Protein AF-A0A261AYI9-F1 (afdb_monomer_lite)

Foldseek 3Di:
DPPPPPPPPVRVLVVLAPDAPVVLVVCCVVPVPCVVSSVVHDHDFPDWDFDDDPWTWTDTPNDTDTD

pLDDT: mean 78.68, std 11.07, range [40.41, 93.88]

Structure (mmCIF, N/CA/C/O backbone):
data_AF-A0A261AYI9-F1
#
_entry.id   AF-A0A261AYI9-F1
#
loop_
_atom_site.group_PDB
_atom_site.id
_atom_site.type_symbol
_atom_site.label_atom_id
_atom_site.label_alt_id
_atom_site.label_comp_id
_atom_site.label_asym_id
_atom_site.label_entity_id
_atom_site.label_seq_id
_atom_site.pdbx_PDB_ins_code
_atom_site.Cartn_x
_atom_site.Cartn_y
_atom_site.Cartn_z
_atom_site.occupancy
_atom_site.B_iso_or_equiv
_atom_site.auth_seq_id
_atom_site.auth_comp_id
_atom_site.auth_asym_id
_atom_site.auth_atom_id
_atom_site.pdbx_PDB_model_num
ATOM 1 N N . MET A 1 1 ? 16.016 -12.754 -30.325 1.00 40.41 1 MET A N 1
ATOM 2 C CA . MET A 1 1 ? 14.802 -12.825 -29.482 1.00 40.41 1 MET A CA 1
ATOM 3 C C . MET A 1 1 ? 14.407 -11.397 -29.139 1.00 40.41 1 MET A C 1
ATOM 5 O O . MET A 1 1 ? 15.162 -10.731 -28.443 1.00 40.41 1 MET A O 1
ATOM 9 N N . SER A 1 2 ? 13.324 -10.879 -29.729 1.00 52.41 2 SER A N 1
ATOM 10 C CA . SER A 1 2 ? 12.816 -9.534 -29.418 1.00 52.41 2 SER A CA 1
ATOM 11 C C . SER A 1 2 ? 12.500 -9.481 -27.926 1.00 52.41 2 SER A C 1
ATOM 13 O O . SER A 1 2 ? 11.718 -10.302 -27.449 1.00 52.41 2 SER A O 1
ATOM 15 N N . ARG A 1 3 ? 13.154 -8.581 -27.181 1.00 61.31 3 ARG A N 1
ATOM 16 C CA . ARG A 1 3 ? 12.841 -8.337 -25.771 1.00 61.31 3 ARG A CA 1
ATOM 17 C C . ARG A 1 3 ? 11.375 -7.921 -25.754 1.00 61.31 3 ARG A C 1
ATOM 19 O O . ARG A 1 3 ? 11.051 -6.856 -26.280 1.00 61.31 3 ARG A O 1
ATOM 26 N N . SER A 1 4 ? 10.500 -8.794 -25.255 1.00 61.47 4 SER A N 1
ATOM 27 C CA . SER A 1 4 ? 9.087 -8.492 -25.047 1.00 61.47 4 SER A CA 1
ATOM 28 C C . SER A 1 4 ? 9.028 -7.108 -24.423 1.00 61.47 4 SER A C 1
ATOM 30 O O . SER A 1 4 ? 9.649 -6.882 -23.381 1.00 61.47 4 SER A O 1
ATOM 32 N N . LYS A 1 5 ? 8.409 -6.146 -25.125 1.00 60.97 5 LYS A N 1
ATOM 33 C CA . LYS A 1 5 ? 8.244 -4.798 -24.580 1.00 60.97 5 LYS A CA 1
ATOM 34 C C . LYS A 1 5 ? 7.617 -5.010 -23.202 1.00 60.97 5 LYS A C 1
ATOM 36 O O . LYS A 1 5 ? 6.539 -5.611 -23.161 1.00 60.97 5 LYS A O 1
ATOM 41 N N . PRO A 1 6 ? 8.288 -4.626 -22.097 1.00 61.78 6 PRO A N 1
ATOM 42 C CA . PRO A 1 6 ? 7.649 -4.691 -20.793 1.00 61.78 6 PRO A CA 1
ATOM 43 C C . PRO A 1 6 ? 6.315 -3.969 -20.944 1.00 61.78 6 PRO A C 1
ATOM 45 O O . PRO A 1 6 ? 6.280 -2.967 -21.669 1.00 61.78 6 PRO A O 1
ATOM 48 N N . LEU A 1 7 ? 5.234 -4.532 -20.379 1.00 60.12 7 LEU A N 1
ATOM 49 C CA . LEU A 1 7 ? 3.894 -3.948 -20.480 1.00 60.12 7 LEU A CA 1
ATOM 50 C C . LEU A 1 7 ? 4.024 -2.431 -20.409 1.00 60.12 7 LEU A C 1
ATOM 52 O O . LEU A 1 7 ? 4.687 -1.915 -19.501 1.00 60.12 7 LEU A O 1
ATOM 56 N N . ALA A 1 8 ? 3.501 -1.744 -21.431 1.00 65.88 8 ALA A N 1
ATOM 57 C CA . ALA A 1 8 ? 3.657 -0.304 -21.535 1.00 65.88 8 ALA A CA 1
ATOM 58 C C . ALA A 1 8 ? 3.277 0.308 -20.185 1.00 65.88 8 ALA A C 1
ATOM 60 O O . ALA A 1 8 ? 2.305 -0.117 -19.568 1.00 65.88 8 ALA A O 1
ATOM 61 N N . TYR A 1 9 ? 4.056 1.279 -19.713 1.00 65.81 9 TYR A N 1
ATOM 62 C CA . TYR A 1 9 ? 3.915 1.873 -18.379 1.00 65.81 9 TYR A CA 1
ATOM 63 C C . TYR A 1 9 ? 2.458 2.235 -18.015 1.00 65.81 9 TYR A C 1
ATOM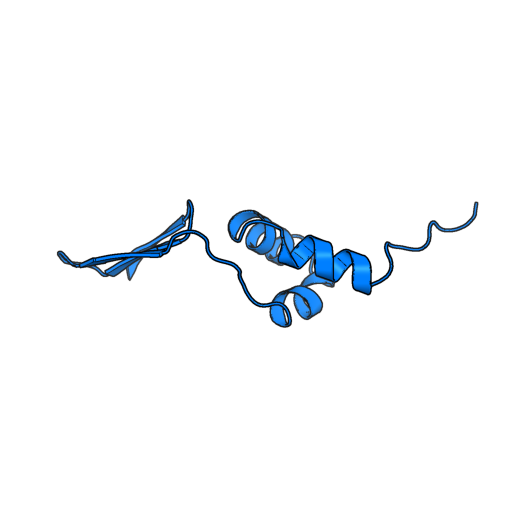 65 O O . TYR A 1 9 ? 2.052 2.099 -16.865 1.00 65.81 9 TYR A O 1
ATOM 73 N N . GLN A 1 10 ? 1.659 2.619 -19.017 1.00 71.75 10 GLN A N 1
ATOM 74 C CA . GLN A 1 10 ? 0.222 2.881 -18.890 1.00 71.75 10 GLN A CA 1
ATOM 75 C C . GLN A 1 10 ? -0.609 1.638 -18.530 1.00 71.75 10 GLN A C 1
ATOM 77 O O . GLN A 1 10 ? -1.475 1.707 -17.666 1.00 71.75 10 GLN A O 1
ATOM 82 N N . SER A 1 11 ? -0.325 0.488 -19.139 1.00 77.94 11 SER A N 1
ATOM 83 C CA . SER A 1 11 ? -0.998 -0.779 -18.839 1.00 77.94 11 SER A CA 1
ATOM 84 C C . SER A 1 11 ? -0.697 -1.251 -17.417 1.00 77.94 11 SER A C 1
ATOM 86 O O . SER A 1 11 ? -1.599 -1.701 -16.721 1.00 77.94 11 SER A O 1
ATOM 88 N N . SER A 1 12 ? 0.546 -1.093 -16.952 1.00 80.62 12 SER A N 1
ATOM 89 C CA . SER A 1 12 ? 0.923 -1.442 -15.576 1.00 80.62 12 SER A CA 1
ATOM 90 C C . SER A 1 12 ? 0.211 -0.571 -14.540 1.00 80.62 12 SER A C 1
ATOM 92 O O . SER A 1 12 ? -0.183 -1.084 -13.498 1.00 80.62 12 SER A O 1
ATOM 94 N N . LYS A 1 13 ? -0.007 0.718 -14.841 1.00 84.81 13 LYS A N 1
ATOM 95 C CA . LYS A 1 13 ? -0.788 1.618 -13.981 1.00 84.81 13 LYS A CA 1
ATOM 96 C C . LYS A 1 13 ? -2.237 1.176 -13.847 1.00 84.81 13 LYS A C 1
ATOM 98 O O . LYS A 1 13 ? -2.712 1.044 -12.728 1.00 84.81 13 LYS A O 1
ATOM 103 N N . ALA A 1 14 ? -2.899 0.909 -14.973 1.00 85.81 14 ALA A N 1
ATOM 104 C CA . ALA A 1 14 ? -4.281 0.441 -14.967 1.00 85.81 14 ALA A CA 1
ATOM 105 C C . ALA A 1 14 ? -4.417 -0.872 -14.184 1.00 85.81 14 ALA A C 1
ATOM 107 O O . ALA A 1 14 ? -5.317 -1.021 -13.370 1.00 85.81 14 ALA A O 1
ATOM 108 N N . VAL A 1 15 ? -3.482 -1.809 -14.369 1.00 86.62 15 VAL A N 1
ATOM 109 C CA . VAL A 1 15 ? -3.476 -3.064 -13.608 1.00 86.62 15 VAL A CA 1
ATOM 110 C C . VAL A 1 15 ? -3.314 -2.801 -12.109 1.00 86.62 15 VAL A C 1
ATOM 112 O O . VAL A 1 15 ? -4.105 -3.319 -11.331 1.00 86.62 15 VAL A O 1
ATOM 115 N N . LEU A 1 16 ? -2.335 -1.986 -11.697 1.00 87.88 16 LEU A N 1
ATOM 116 C CA . LEU A 1 16 ? -2.123 -1.629 -10.288 1.00 87.88 16 LEU A CA 1
ATOM 117 C C . LEU A 1 16 ? -3.339 -0.951 -9.660 1.00 87.88 16 LEU A C 1
ATOM 119 O O . LEU A 1 16 ? -3.648 -1.234 -8.511 1.00 87.88 16 LEU A O 1
ATOM 123 N N . GLU A 1 17 ? -4.046 -0.107 -10.403 1.00 87.19 17 GLU A N 1
ATOM 124 C CA . GLU A 1 17 ? -5.231 0.588 -9.908 1.00 87.19 17 GLU A CA 1
ATOM 125 C C . GLU A 1 17 ? -6.364 -0.375 -9.515 1.00 87.19 17 GLU A C 1
ATOM 127 O O . GLU A 1 17 ? -6.968 -0.192 -8.463 1.00 87.19 17 GLU A O 1
ATOM 132 N N . TYR A 1 18 ? -6.596 -1.438 -10.291 1.00 85.62 18 TYR A N 1
ATOM 133 C CA . TYR A 1 18 ? -7.663 -2.419 -10.032 1.00 85.62 18 TYR A CA 1
ATOM 134 C C . TYR A 1 18 ? -7.234 -3.620 -9.173 1.00 85.62 18 TYR A C 1
ATOM 136 O O . TYR A 1 18 ? -8.021 -4.540 -8.947 1.00 85.62 18 TYR A O 1
ATOM 144 N N . ILE A 1 19 ? -5.986 -3.658 -8.701 1.00 87.44 19 ILE A N 1
ATOM 145 C CA . ILE A 1 19 ? -5.531 -4.691 -7.767 1.00 87.44 19 ILE A CA 1
ATOM 146 C C . ILE A 1 19 ? -5.968 -4.317 -6.344 1.00 87.44 19 ILE A C 1
ATOM 148 O O . ILE A 1 19 ? -5.840 -3.166 -5.931 1.00 87.44 19 ILE A O 1
ATOM 152 N N . SER A 1 20 ? -6.421 -5.313 -5.572 1.00 86.12 20 SER A N 1
ATOM 153 C CA . SER A 1 20 ? -6.808 -5.122 -4.169 1.00 86.12 20 SER A CA 1
ATOM 154 C C . SER A 1 20 ? -5.686 -4.503 -3.334 1.00 86.12 20 SER A C 1
ATOM 156 O O . SER A 1 20 ? -4.497 -4.756 -3.570 1.00 86.12 20 SER A O 1
ATOM 158 N N . PHE A 1 21 ? -6.064 -3.728 -2.315 1.00 85.38 21 PHE A N 1
ATOM 159 C CA . PHE A 1 21 ? -5.125 -3.048 -1.423 1.00 85.38 21 PHE A CA 1
ATOM 160 C C . PHE A 1 21 ? -4.038 -3.995 -0.887 1.00 85.38 21 PHE A C 1
ATOM 162 O O . PHE A 1 21 ? -2.847 -3.691 -0.971 1.00 85.38 21 PHE A O 1
ATOM 169 N N . GLU A 1 22 ? -4.438 -5.186 -0.436 1.00 83.88 22 GLU A N 1
ATOM 170 C CA . GLU A 1 22 ? -3.542 -6.249 0.034 1.00 83.88 22 GLU A CA 1
ATOM 171 C C . GLU A 1 22 ? -2.442 -6.589 -0.976 1.00 83.88 22 GLU A C 1
ATOM 173 O O . GLU A 1 22 ? -1.245 -6.527 -0.680 1.00 83.88 22 GLU A O 1
ATOM 178 N N . LYS A 1 23 ? -2.848 -6.948 -2.196 1.00 87.75 23 LYS A N 1
ATOM 179 C CA . LYS A 1 23 ? -1.923 -7.391 -3.238 1.00 87.75 23 LYS A CA 1
ATOM 180 C C . LYS A 1 23 ? -0.989 -6.256 -3.644 1.00 87.75 23 LYS A C 1
ATOM 182 O O . LYS A 1 23 ? 0.193 -6.503 -3.879 1.00 87.75 23 LYS A O 1
ATOM 187 N N . ARG A 1 24 ? -1.474 -5.009 -3.652 1.00 89.62 24 ARG A N 1
ATOM 188 C CA . ARG A 1 24 ? -0.630 -3.827 -3.885 1.00 89.62 24 ARG A CA 1
ATOM 189 C C . ARG A 1 24 ? 0.413 -3.644 -2.785 1.00 89.62 24 ARG A C 1
ATOM 191 O O . ARG A 1 24 ? 1.583 -3.445 -3.108 1.00 89.62 24 ARG A O 1
ATOM 198 N N . LYS A 1 25 ? 0.052 -3.793 -1.504 1.00 89.25 25 LYS A N 1
ATOM 199 C CA . LYS A 1 25 ? 1.020 -3.736 -0.389 1.00 89.25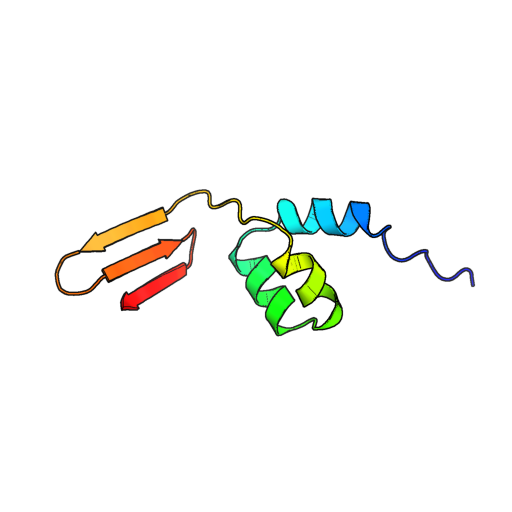 25 LYS A CA 1
ATOM 200 C C . LYS A 1 25 ? 2.053 -4.856 -0.458 1.00 89.25 25 LYS A C 1
ATOM 202 O O . LYS A 1 25 ? 3.240 -4.602 -0.248 1.00 89.25 25 LYS A O 1
ATOM 207 N N . HIS A 1 26 ? 1.636 -6.061 -0.834 1.00 89.44 26 HIS A N 1
ATOM 208 C CA . HIS A 1 26 ? 2.553 -7.176 -1.047 1.00 89.44 26 HIS A CA 1
ATOM 209 C C . HIS A 1 26 ? 3.542 -6.896 -2.191 1.00 89.44 26 HIS A C 1
ATOM 211 O O . HIS A 1 26 ? 4.754 -7.072 -2.035 1.00 89.44 26 HIS A O 1
ATOM 217 N N . PHE A 1 27 ? 3.056 -6.376 -3.322 1.00 89.12 27 PHE A N 1
ATOM 218 C CA . PHE A 1 27 ? 3.919 -5.996 -4.437 1.00 89.12 27 PHE A CA 1
ATOM 219 C C . PHE A 1 27 ? 4.850 -4.829 -4.099 1.00 89.12 27 PHE A C 1
ATOM 221 O O . PHE A 1 27 ? 6.014 -4.859 -4.492 1.00 89.12 27 PHE A O 1
ATOM 228 N N . TYR A 1 28 ? 4.389 -3.837 -3.335 1.00 90.81 28 TYR A N 1
ATOM 229 C CA . TYR A 1 28 ? 5.216 -2.727 -2.858 1.00 90.81 28 TYR A CA 1
ATOM 230 C C . TYR A 1 28 ? 6.413 -3.216 -2.020 1.00 90.81 28 TYR A C 1
ATOM 232 O O . TYR A 1 28 ? 7.540 -2.726 -2.177 1.00 90.81 28 TYR A O 1
ATOM 240 N N . ALA A 1 29 ? 6.182 -4.208 -1.152 1.00 92.38 29 ALA A N 1
ATOM 241 C CA . ALA A 1 29 ? 7.224 -4.818 -0.335 1.00 92.38 29 ALA A CA 1
ATOM 242 C C . ALA A 1 29 ? 8.231 -5.611 -1.187 1.00 92.38 29 ALA A C 1
ATOM 244 O O . ALA A 1 29 ? 9.439 -5.417 -1.033 1.00 92.38 29 ALA A O 1
ATOM 245 N N . MET A 1 30 ? 7.748 -6.448 -2.114 1.00 93.88 30 MET A N 1
ATOM 246 C CA . MET A 1 30 ? 8.598 -7.342 -2.914 1.00 93.88 30 MET A CA 1
ATOM 247 C C . MET A 1 30 ? 9.320 -6.669 -4.085 1.00 93.88 30 MET A C 1
ATOM 249 O O . MET A 1 30 ? 10.423 -7.085 -4.434 1.00 93.88 30 MET A O 1
ATOM 253 N N . PHE A 1 31 ? 8.727 -5.651 -4.713 1.00 88.44 31 PHE A N 1
ATOM 254 C CA . PHE A 1 31 ? 9.212 -5.104 -5.981 1.00 88.44 31 PHE A CA 1
ATOM 255 C C . PHE A 1 31 ? 9.555 -3.609 -5.864 1.00 88.44 31 PHE A C 1
ATOM 257 O O . PHE A 1 31 ? 8.717 -2.744 -6.114 1.00 88.44 31 PHE A O 1
ATOM 264 N N . PRO A 1 32 ? 10.822 -3.251 -5.581 1.00 89.31 32 PRO A N 1
ATOM 265 C CA . PRO A 1 32 ? 11.246 -1.851 -5.499 1.00 89.31 32 PRO A CA 1
ATOM 266 C C . PRO A 1 32 ? 10.948 -1.037 -6.766 1.00 89.31 32 PRO A C 1
ATOM 268 O O . PRO A 1 32 ? 10.622 0.145 -6.685 1.00 89.31 32 PRO A O 1
ATOM 271 N N . ALA A 1 33 ? 11.009 -1.682 -7.935 1.00 86.00 33 ALA A N 1
ATOM 272 C CA . ALA A 1 33 ? 10.800 -1.045 -9.234 1.00 86.00 33 ALA A CA 1
ATOM 273 C C . ALA A 1 33 ? 9.391 -0.455 -9.424 1.00 86.00 33 ALA A C 1
ATOM 275 O O . ALA A 1 33 ? 9.226 0.450 -10.241 1.00 86.00 33 ALA A O 1
ATOM 276 N N . ILE A 1 34 ? 8.386 -0.937 -8.684 1.00 86.38 34 ILE A N 1
ATOM 277 C CA . ILE A 1 34 ? 7.009 -0.444 -8.813 1.00 86.38 34 ILE A CA 1
ATOM 278 C C . ILE A 1 34 ? 6.639 0.607 -7.765 1.00 86.38 34 ILE A C 1
ATOM 280 O O . ILE A 1 34 ? 5.617 1.259 -7.936 1.00 86.38 34 ILE A O 1
ATOM 284 N N . ARG A 1 35 ? 7.445 0.818 -6.712 1.00 90.81 35 ARG A N 1
ATOM 285 C CA . ARG A 1 35 ? 7.083 1.689 -5.572 1.00 90.81 35 ARG A CA 1
ATOM 286 C C . ARG A 1 35 ? 6.702 3.098 -6.002 1.00 90.81 35 ARG A C 1
ATOM 288 O O . ARG A 1 35 ? 5.636 3.580 -5.653 1.00 90.81 35 ARG A O 1
ATOM 295 N N . LYS A 1 36 ? 7.514 3.700 -6.874 1.00 90.38 36 LYS A N 1
ATOM 296 C CA . LYS A 1 36 ? 7.245 5.039 -7.414 1.00 90.38 36 LYS A CA 1
ATOM 297 C C . LYS A 1 36 ? 5.940 5.106 -8.216 1.00 90.38 36 LYS A C 1
ATOM 299 O O . LYS A 1 36 ? 5.308 6.150 -8.260 1.00 90.38 36 LYS A O 1
ATOM 304 N N . MET A 1 37 ? 5.556 4.025 -8.898 1.00 87.81 37 MET A N 1
ATOM 305 C CA . MET A 1 37 ? 4.269 3.962 -9.599 1.00 87.81 37 MET A CA 1
ATOM 306 C C . MET A 1 37 ? 3.122 3.787 -8.605 1.00 87.81 37 MET A C 1
ATOM 308 O O . MET A 1 37 ? 2.110 4.465 -8.724 1.00 87.81 37 MET A O 1
ATOM 312 N N . GLU A 1 38 ? 3.309 2.900 -7.635 1.00 88.56 38 GLU A N 1
ATOM 313 C CA . GLU A 1 38 ? 2.340 2.576 -6.598 1.00 88.56 38 GLU A CA 1
ATOM 314 C C . GLU A 1 38 ? 1.975 3.790 -5.737 1.00 88.56 38 GLU A C 1
ATOM 316 O O . GLU A 1 38 ? 0.798 4.066 -5.541 1.00 88.56 38 GLU A O 1
ATOM 321 N N . GLU A 1 39 ? 2.970 4.563 -5.301 1.00 89.25 39 GLU A N 1
ATOM 322 C CA . GLU A 1 39 ? 2.798 5.785 -4.502 1.00 89.25 39 GLU A CA 1
ATOM 323 C C . GLU A 1 39 ? 2.033 6.897 -5.240 1.00 89.25 39 GLU A C 1
ATOM 325 O O . GLU A 1 39 ? 1.469 7.783 -4.604 1.00 89.25 39 GLU A O 1
ATOM 330 N N . MET A 1 40 ? 2.003 6.867 -6.577 1.00 89.69 40 MET A N 1
ATOM 331 C CA . MET A 1 40 ? 1.270 7.843 -7.390 1.00 89.69 40 MET A CA 1
ATOM 332 C C . MET A 1 40 ? -0.192 7.456 -7.635 1.00 89.69 40 MET A C 1
ATOM 334 O O . MET A 1 40 ? -0.949 8.278 -8.153 1.00 89.69 40 MET A O 1
ATOM 338 N N . LEU A 1 41 ? -0.573 6.210 -7.357 1.00 89.44 41 LEU A N 1
ATOM 339 C CA . LEU A 1 41 ? -1.890 5.681 -7.690 1.00 89.44 4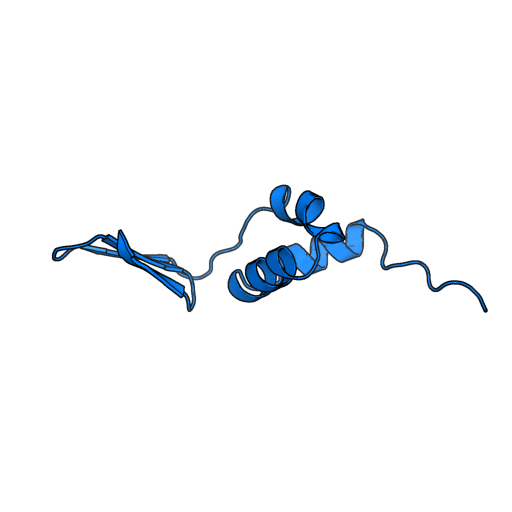1 LEU A CA 1
ATOM 340 C C . LEU A 1 41 ? -2.781 5.656 -6.441 1.00 89.44 41 LEU A C 1
ATOM 342 O O . LEU A 1 41 ? -2.381 5.065 -5.435 1.00 89.44 41 LEU A O 1
ATOM 346 N N . PRO A 1 42 ? -3.998 6.226 -6.498 1.00 88.25 42 PRO A N 1
ATOM 347 C CA . PRO A 1 42 ? -4.925 6.181 -5.374 1.00 88.25 42 PRO A CA 1
ATOM 348 C C . PRO A 1 42 ? -5.336 4.739 -5.051 1.00 88.25 42 PRO A C 1
ATOM 350 O O . PRO A 1 42 ? -5.266 3.849 -5.905 1.00 88.25 42 PRO A O 1
ATOM 353 N N . TYR A 1 43 ? -5.765 4.508 -3.811 1.00 85.25 43 TYR A N 1
ATOM 354 C CA . TYR A 1 43 ? -6.361 3.240 -3.397 1.00 85.25 43 TYR A CA 1
ATOM 355 C C . TYR A 1 43 ? -7.875 3.280 -3.591 1.00 85.25 43 TYR A C 1
ATOM 357 O O . TYR A 1 43 ? -8.533 4.207 -3.122 1.00 85.25 43 TYR A O 1
ATOM 365 N N . HIS A 1 44 ? -8.412 2.244 -4.231 1.00 82.75 44 HIS A N 1
ATOM 366 C CA . HIS A 1 44 ? -9.845 1.970 -4.271 1.00 82.75 44 HIS A CA 1
ATOM 367 C C . HIS A 1 44 ? -10.150 0.973 -3.157 1.00 82.75 44 HIS A C 1
ATOM 369 O O . HIS A 1 44 ? -9.828 -0.205 -3.281 1.00 82.75 44 HIS A O 1
ATOM 375 N N . LEU A 1 45 ? -10.666 1.474 -2.036 1.00 83.31 45 LEU A N 1
ATOM 376 C CA . LEU A 1 45 ? -11.031 0.655 -0.879 1.00 83.31 45 LEU A CA 1
ATOM 377 C C . LEU A 1 45 ? -12.522 0.337 -0.971 1.00 83.31 45 LEU A C 1
ATOM 379 O O . LEU A 1 45 ? -13.330 1.263 -1.062 1.00 83.31 45 LEU A O 1
ATOM 383 N N . GLU A 1 46 ? -12.890 -0.944 -0.965 1.00 80.19 46 GLU A N 1
ATOM 384 C CA . GLU A 1 46 ? -14.295 -1.348 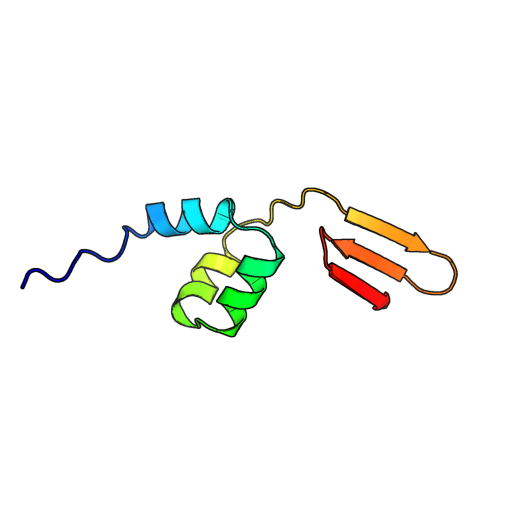-1.099 1.00 80.19 46 GLU A CA 1
ATOM 385 C C . GLU A 1 46 ? -15.045 -1.173 0.222 1.00 80.19 46 GLU A C 1
ATOM 387 O O . GLU A 1 46 ? -16.202 -0.749 0.239 1.00 80.19 46 GLU A O 1
ATOM 392 N N . LEU A 1 47 ? -14.379 -1.471 1.341 1.00 80.75 47 LEU A N 1
ATOM 393 C CA . LEU A 1 47 ? -14.974 -1.383 2.665 1.00 80.75 47 LEU A CA 1
ATOM 394 C C . LEU A 1 47 ? -13.954 -0.915 3.698 1.00 80.75 47 LEU A C 1
ATOM 396 O O . LEU A 1 47 ? -12.912 -1.539 3.891 1.00 80.75 47 LEU A O 1
ATOM 400 N N . VAL A 1 48 ? -14.304 0.160 4.403 1.00 80.81 48 VAL A N 1
ATOM 401 C CA . VAL A 1 48 ? -13.566 0.643 5.572 1.00 80.81 48 VAL A CA 1
ATOM 402 C C . VAL A 1 48 ? -14.496 0.586 6.779 1.00 80.81 48 VAL A C 1
ATOM 404 O O . VAL A 1 48 ? -15.536 1.247 6.783 1.00 80.81 48 VAL A O 1
ATOM 407 N N . LYS A 1 49 ? -14.149 -0.206 7.799 1.00 82.31 49 LYS A N 1
ATOM 408 C CA . LYS A 1 49 ? -14.881 -0.244 9.075 1.00 82.31 49 LYS A CA 1
ATOM 409 C C . LYS A 1 49 ? -14.035 0.371 10.171 1.00 82.31 49 LYS A C 1
ATOM 411 O O . LYS A 1 49 ? -12.841 0.105 10.260 1.00 82.31 49 LYS A O 1
ATOM 416 N N . LEU A 1 50 ? -14.684 1.169 11.008 1.00 80.06 50 LEU A N 1
ATOM 417 C CA . LEU A 1 50 ? -14.087 1.753 12.198 1.00 80.06 50 LEU A CA 1
ATOM 418 C C . LEU A 1 50 ? -14.822 1.219 13.419 1.00 80.06 50 LEU A C 1
ATOM 420 O O . LEU A 1 50 ? -16.048 1.317 13.493 1.00 80.06 50 LEU A O 1
ATOM 424 N N . TRP A 1 51 ? -14.068 0.676 14.367 1.00 77.56 51 TRP A N 1
ATOM 425 C CA . TRP A 1 51 ? -14.595 0.213 15.645 1.00 77.56 51 TRP A CA 1
ATOM 426 C C . TRP A 1 51 ? -13.898 0.961 16.769 1.00 77.56 51 TRP A C 1
ATOM 428 O O . TRP A 1 51 ? -12.673 1.074 16.782 1.00 77.56 51 TRP A O 1
ATOM 438 N N . THR A 1 52 ? -14.691 1.465 17.709 1.00 71.50 52 THR A N 1
ATOM 439 C CA . THR A 1 52 ? -14.210 2.178 18.891 1.00 71.50 52 THR A CA 1
ATOM 440 C C . THR A 1 52 ? -14.893 1.585 20.113 1.00 71.50 52 THR A C 1
ATOM 442 O O . THR A 1 52 ? -16.073 1.848 20.350 1.00 71.50 52 THR A O 1
ATOM 445 N N . GLN A 1 53 ? -14.168 0.755 20.862 1.00 70.31 53 GLN A N 1
ATOM 446 C CA . GLN A 1 53 ? -14.617 0.274 22.172 1.00 70.31 53 GLN A CA 1
ATOM 447 C C . GLN A 1 53 ? -13.581 0.634 23.241 1.00 70.31 53 GLN A C 1
ATOM 449 O O . GLN A 1 53 ? -13.917 1.397 24.135 1.00 70.31 53 GLN A O 1
ATOM 454 N N . ASP A 1 54 ? -12.315 0.240 23.046 1.00 69.56 54 ASP A N 1
ATOM 455 C CA . ASP A 1 54 ? -11.162 0.674 23.867 1.00 69.56 54 ASP A 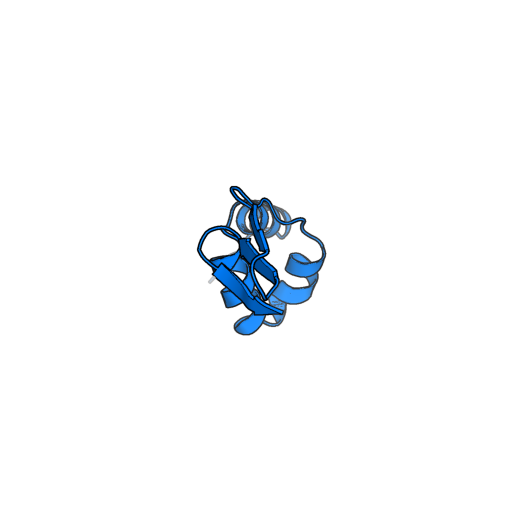CA 1
ATOM 456 C C . ASP A 1 54 ? -9.897 0.994 23.031 1.00 69.56 54 ASP A C 1
ATOM 458 O O . ASP A 1 54 ? -8.894 1.473 23.553 1.00 69.56 54 ASP A O 1
ATOM 462 N N . TYR A 1 55 ? -9.940 0.721 21.725 1.00 68.44 55 TYR A N 1
ATOM 463 C CA . TYR A 1 55 ? -8.873 0.903 20.737 1.00 68.44 55 TYR A CA 1
ATOM 464 C C . TYR A 1 55 ? -9.513 1.253 19.391 1.00 68.44 55 TYR A C 1
ATOM 466 O O . TYR A 1 55 ? -10.696 0.960 19.178 1.00 68.44 55 TYR A O 1
ATOM 474 N N . ILE A 1 56 ? -8.759 1.899 18.498 1.00 69.00 56 ILE A N 1
ATOM 475 C CA . ILE A 1 56 ? -9.243 2.209 17.148 1.00 69.00 56 ILE A CA 1
ATOM 476 C C . ILE A 1 56 ? -8.862 1.037 16.252 1.00 69.00 56 ILE A C 1
ATOM 478 O O . ILE A 1 56 ? -7.681 0.854 15.950 1.00 69.00 56 ILE A O 1
ATOM 482 N N . ILE A 1 57 ? -9.858 0.250 15.829 1.00 69.69 57 ILE A N 1
ATOM 483 C CA . ILE A 1 57 ? -9.669 -0.726 14.752 1.00 69.69 57 ILE A CA 1
ATOM 484 C C . ILE A 1 57 ? -10.113 -0.103 13.443 1.00 69.69 57 ILE A C 1
ATOM 486 O O . ILE A 1 57 ? -11.281 0.267 13.305 1.00 69.69 57 ILE A O 1
ATOM 490 N N . THR A 1 58 ? -9.208 -0.062 12.474 1.00 71.12 58 THR A N 1
ATOM 491 C CA . THR A 1 58 ? -9.546 0.203 11.078 1.00 71.12 58 THR A CA 1
ATOM 492 C C . THR A 1 58 ? -9.466 -1.106 10.311 1.00 71.12 58 THR A C 1
ATOM 494 O O . THR A 1 58 ? -8.369 -1.618 10.113 1.00 71.12 58 THR A O 1
ATOM 497 N N . ASP A 1 59 ? -10.599 -1.641 9.863 1.00 72.81 59 ASP A N 1
ATOM 498 C CA . ASP A 1 59 ? -10.608 -2.735 8.891 1.00 72.81 59 ASP A CA 1
ATOM 499 C C . ASP A 1 59 ? -10.687 -2.149 7.482 1.00 72.81 59 ASP A C 1
ATOM 501 O O . ASP A 1 59 ? -11.627 -1.418 7.173 1.00 72.81 59 ASP A O 1
ATOM 505 N N . ILE A 1 60 ? -9.714 -2.468 6.635 1.00 76.06 60 ILE A N 1
ATOM 506 C CA . ILE A 1 60 ? -9.665 -2.127 5.215 1.00 76.06 60 ILE A CA 1
ATOM 507 C C . ILE A 1 60 ? -9.699 -3.432 4.427 1.00 76.06 60 ILE A C 1
ATOM 509 O O . ILE A 1 60 ? -8.725 -4.187 4.437 1.00 76.06 60 ILE A O 1
ATOM 513 N N . ASP A 1 61 ? -10.807 -3.694 3.742 1.00 74.19 61 ASP A N 1
ATOM 514 C CA . ASP A 1 61 ? -11.079 -4.961 3.057 1.00 74.19 61 ASP A CA 1
ATOM 515 C C . ASP A 1 61 ? -10.884 -6.178 3.999 1.00 74.19 61 ASP A C 1
ATOM 517 O O . ASP A 1 61 ? -11.752 -6.466 4.824 1.00 74.19 61 ASP A O 1
ATOM 521 N N . SER A 1 62 ? -9.737 -6.865 3.908 1.00 69.69 62 SER A N 1
ATOM 522 C CA . SER A 1 62 ? -9.346 -8.023 4.736 1.00 69.69 62 SER A CA 1
ATOM 523 C C . SER A 1 62 ? -8.292 -7.700 5.815 1.00 69.69 62 SER A C 1
ATOM 525 O O . SER A 1 62 ? -7.805 -8.616 6.476 1.00 69.69 62 SER A O 1
ATOM 527 N N . PHE A 1 63 ? -7.886 -6.434 5.974 1.00 67.19 63 PHE A N 1
ATOM 528 C CA . PHE A 1 63 ? -6.812 -6.006 6.883 1.00 67.19 63 PHE A CA 1
ATOM 529 C C . PHE A 1 63 ? -7.332 -5.196 8.059 1.00 67.19 63 PHE A C 1
ATOM 531 O O . PHE A 1 63 ? -7.870 -4.118 7.850 1.00 67.19 63 PHE A O 1
ATOM 538 N N . GLY A 1 64 ? -7.056 -5.650 9.280 1.00 67.12 64 GLY A N 1
ATOM 539 C CA . GLY A 1 64 ? -7.267 -4.871 10.498 1.00 67.12 64 GLY A CA 1
ATOM 540 C C . GLY A 1 64 ? -6.006 -4.114 10.921 1.00 67.12 64 GLY A C 1
ATOM 541 O O . GLY A 1 64 ? -4.910 -4.676 10.946 1.00 67.12 64 GLY A O 1
ATOM 542 N N . PHE A 1 65 ? -6.161 -2.848 11.289 1.00 73.38 65 PHE A N 1
ATOM 543 C CA . PHE A 1 65 ? -5.148 -2.029 11.952 1.00 73.38 65 PHE A CA 1
ATOM 544 C C . PHE A 1 65 ? -5.649 -1.670 13.345 1.00 73.38 65 PHE A C 1
ATOM 546 O O . PHE A 1 65 ? -6.752 -1.151 13.456 1.00 73.38 65 PHE A O 1
ATOM 553 N N . SER A 1 66 ? -4.851 -1.911 14.384 1.00 72.50 66 SER A N 1
ATOM 554 C CA . SER A 1 66 ? -5.149 -1.495 15.760 1.00 72.50 66 SER A CA 1
ATOM 555 C C . SER A 1 66 ? -4.179 -0.399 16.198 1.00 72.50 66 SER A C 1
ATOM 557 O O . SER A 1 66 ? -2.965 -0.605 16.098 1.00 72.50 66 SER A O 1
ATOM 559 N N . PHE A 1 67 ? -4.705 0.723 16.689 1.00 68.12 67 PHE A N 1
ATOM 560 C CA . PHE A 1 67 ? -3.935 1.864 17.198 1.00 68.12 67 PHE A CA 1
ATOM 561 C C . PHE A 1 67 ? -4.235 2.134 18.669 1.00 68.12 67 PHE A C 1
ATOM 563 O O . PHE A 1 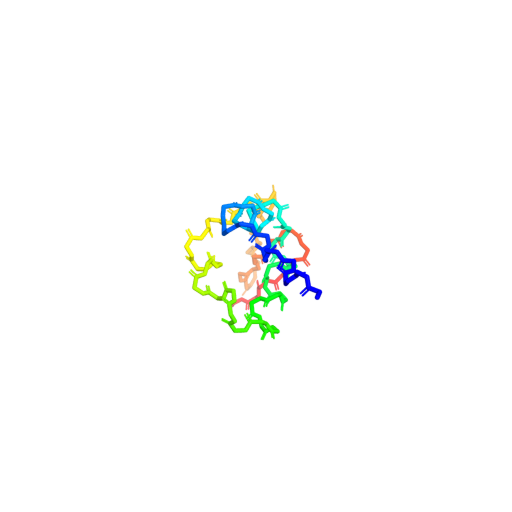67 ? -5.420 1.986 19.060 1.00 68.12 67 PHE A O 1
#

Sequence (67 aa):
MSRSKPLAYQSSKAVLEYISFEKRKHFYAMFPAIRKMEEMLPYHLELVKLWTQDYIITDIDSFGFSF

Organism: Caenorhabditis remanei (NCBI:txid31234)

Radius of gyration: 15.84 Å; chains: 1; bounding box: 30×21×53 Å

Secondary structure (DSSP, 8-state):
--------HHHHHHHHHTS-HHHHHHHHHH-HHHHHHHTTSPP--S-EEEEESSSEEEEETTEEEE-